Protein AF-A0A0Q0CBP8-F1 (afdb_monomer)

Mean predicted aligned error: 10.39 Å

Organism: NCBI:txid129140

Structure (mmCIF, N/CA/C/O backbone):
data_AF-A0A0Q0CBP8-F1
#
_entry.id   AF-A0A0Q0CBP8-F1
#
loop_
_atom_site.group_PDB
_atom_site.id
_atom_site.type_symbol
_atom_site.label_atom_id
_atom_site.label_alt_id
_atom_site.label_comp_id
_atom_site.label_asym_id
_atom_site.label_entity_id
_atom_site.label_seq_id
_atom_site.pdbx_PDB_ins_code
_atom_site.Cartn_x
_atom_site.Cartn_y
_atom_site.Cartn_z
_atom_site.occupancy
_atom_site.B_iso_or_equiv
_atom_site.auth_seq_id
_atom_site.auth_comp_id
_atom_site.auth_asym_id
_atom_site.auth_atom_id
_atom_site.pdbx_PDB_model_num
ATOM 1 N N . MET A 1 1 ? 24.064 19.572 -41.682 1.00 41.03 1 MET A N 1
ATOM 2 C CA . MET A 1 1 ? 24.869 20.683 -41.123 1.00 41.03 1 MET A CA 1
ATOM 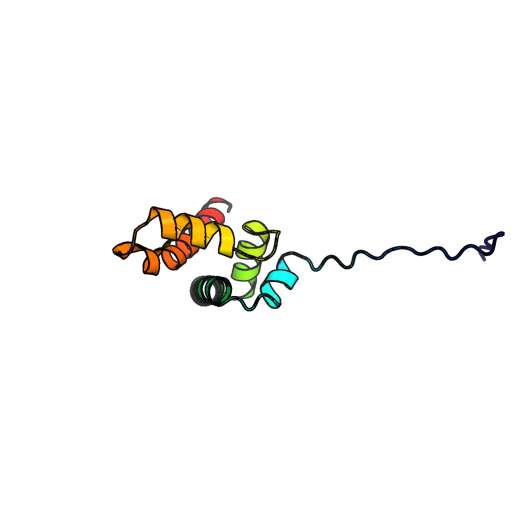3 C C . MET A 1 1 ? 23.919 21.820 -40.758 1.00 41.03 1 MET A C 1
ATOM 5 O O . MET A 1 1 ? 23.470 22.510 -41.660 1.00 41.03 1 MET A O 1
ATOM 9 N N . PHE A 1 2 ? 23.547 21.982 -39.482 1.00 44.31 2 PHE A N 1
ATOM 10 C CA . PHE A 1 2 ? 22.666 23.076 -39.038 1.00 44.31 2 PHE A CA 1
ATOM 11 C C . PHE A 1 2 ? 23.487 24.126 -38.279 1.00 44.31 2 PHE A C 1
ATOM 13 O O . PHE A 1 2 ? 24.047 23.837 -37.225 1.00 44.31 2 PHE A O 1
ATOM 20 N N . ARG A 1 3 ? 23.585 25.337 -38.844 1.00 50.22 3 ARG A N 1
ATOM 21 C CA . ARG A 1 3 ? 24.178 26.521 -38.204 1.00 50.22 3 ARG A CA 1
ATOM 22 C C . ARG A 1 3 ? 23.078 27.284 -37.470 1.00 50.22 3 ARG A C 1
ATOM 24 O O . ARG A 1 3 ? 22.137 27.745 -38.108 1.00 50.22 3 ARG A O 1
ATOM 31 N N . ILE A 1 4 ? 23.236 27.473 -36.163 1.00 60.03 4 ILE A N 1
ATOM 32 C CA . ILE A 1 4 ? 22.468 28.460 -35.397 1.00 60.03 4 ILE A CA 1
ATOM 33 C C . ILE A 1 4 ? 23.247 29.780 -35.373 1.00 60.03 4 ILE A C 1
ATOM 35 O O . ILE A 1 4 ? 24.423 29.818 -35.012 1.00 60.03 4 ILE A O 1
ATOM 39 N N . LYS A 1 5 ? 22.614 30.860 -35.837 1.00 59.44 5 LYS A N 1
ATOM 40 C CA . LYS A 1 5 ? 23.167 32.219 -35.820 1.00 59.44 5 LYS A CA 1
ATOM 41 C C . LYS A 1 5 ? 22.622 32.912 -34.569 1.00 59.44 5 LYS A C 1
ATOM 43 O O . LYS A 1 5 ? 21.438 33.214 -34.514 1.00 59.44 5 LYS A O 1
ATOM 48 N N . GLY A 1 6 ? 23.482 33.120 -33.576 1.00 53.09 6 GLY A N 1
ATOM 49 C CA . GLY A 1 6 ? 23.148 33.784 -32.312 1.00 53.09 6 GLY A CA 1
ATOM 50 C C . GLY A 1 6 ? 23.651 32.973 -31.124 1.00 53.09 6 GLY A C 1
ATOM 51 O O . GLY A 1 6 ? 23.127 31.900 -30.846 1.00 53.09 6 GLY A O 1
ATOM 52 N N . GLY A 1 7 ? 24.693 33.471 -30.455 1.00 54.03 7 GLY A N 1
ATOM 53 C CA . GLY A 1 7 ? 25.324 32.862 -29.280 1.00 54.03 7 GLY A CA 1
ATOM 54 C C . GLY A 1 7 ? 24.443 32.914 -28.033 1.00 54.03 7 GLY A C 1
ATOM 55 O O . GLY A 1 7 ? 24.782 33.581 -27.064 1.00 54.03 7 GLY A O 1
ATOM 56 N N . GLY A 1 8 ? 23.300 32.234 -28.072 1.00 56.25 8 GLY A N 1
ATOM 57 C CA . GLY A 1 8 ? 22.453 31.978 -26.916 1.00 56.25 8 GLY A CA 1
ATOM 58 C C . GLY A 1 8 ? 22.525 30.503 -26.549 1.00 56.25 8 GLY A C 1
ATOM 59 O O . GLY A 1 8 ? 22.195 29.641 -27.362 1.00 56.25 8 GLY A O 1
ATOM 60 N N . THR A 1 9 ? 22.959 30.202 -25.327 1.00 55.81 9 THR A N 1
ATOM 61 C CA . THR A 1 9 ? 22.929 28.844 -24.778 1.00 55.81 9 THR A CA 1
ATOM 62 C C . THR A 1 9 ? 21.481 28.360 -24.724 1.00 55.81 9 THR A C 1
ATOM 64 O O . THR A 1 9 ? 20.689 28.833 -23.910 1.00 55.81 9 THR A O 1
ATOM 67 N N . LEU A 1 10 ? 21.122 27.403 -25.582 1.00 55.56 10 LEU A N 1
ATOM 68 C CA . LEU A 1 10 ? 19.864 26.667 -25.476 1.00 55.56 10 LEU A CA 1
ATOM 69 C C . LEU A 1 10 ? 19.939 25.747 -24.252 1.00 55.56 10 LEU A C 1
ATOM 71 O O . LEU A 1 10 ? 20.314 24.580 -24.347 1.00 55.56 10 LEU A O 1
ATOM 75 N N . ALA A 1 11 ? 19.589 26.275 -23.082 1.00 59.75 11 ALA A N 1
ATOM 76 C CA . ALA A 1 11 ? 19.377 25.468 -21.892 1.00 59.75 11 ALA A CA 1
ATOM 77 C C . ALA A 1 11 ? 18.040 24.723 -22.034 1.00 59.75 11 ALA A C 1
ATOM 79 O O . ALA A 1 11 ? 16.976 25.233 -21.685 1.00 59.75 11 ALA A O 1
ATOM 80 N N . ARG A 1 12 ? 18.074 23.496 -22.565 1.00 53.78 12 ARG A N 1
ATOM 81 C CA . ARG A 1 12 ? 16.933 22.581 -22.459 1.00 53.78 12 ARG A CA 1
ATOM 82 C C . ARG A 1 12 ? 16.968 21.967 -21.063 1.00 53.78 12 ARG A C 1
ATOM 84 O O . ARG A 1 12 ? 17.774 21.081 -20.803 1.00 53.78 12 ARG A O 1
ATOM 91 N N . ILE A 1 13 ? 16.114 22.454 -20.162 1.00 57.94 13 ILE A N 1
ATOM 92 C CA . ILE A 1 13 ? 15.928 21.858 -18.834 1.00 57.94 13 ILE A CA 1
ATOM 93 C C . ILE A 1 13 ? 15.323 20.467 -19.045 1.00 57.94 13 ILE A C 1
ATOM 95 O O . ILE A 1 13 ? 14.113 20.315 -19.219 1.00 57.94 13 ILE A O 1
ATOM 99 N N . LEU A 1 14 ? 16.178 19.446 -19.069 1.00 51.31 14 LEU A N 1
ATOM 100 C CA . LEU A 1 14 ? 15.770 18.056 -18.929 1.00 51.31 14 LEU A CA 1
ATOM 101 C C . LEU A 1 14 ? 15.244 17.906 -17.506 1.00 51.31 14 LEU A C 1
ATOM 103 O O . LEU A 1 14 ? 16.004 17.731 -16.557 1.00 51.31 14 LEU A O 1
ATOM 107 N N . LYS A 1 15 ? 13.925 18.032 -17.352 1.00 51.91 15 LYS A N 1
ATOM 108 C CA . LYS A 1 15 ? 13.238 17.639 -16.127 1.00 51.91 15 LYS A CA 1
ATOM 109 C C . LYS A 1 15 ? 13.376 16.123 -16.045 1.00 51.91 15 LYS A C 1
ATOM 111 O O . LYS A 1 15 ? 12.523 15.399 -16.545 1.00 51.91 15 LYS A O 1
ATOM 116 N N . ASN A 1 16 ? 14.468 15.643 -15.461 1.00 49.03 16 ASN A N 1
ATOM 117 C CA . ASN A 1 16 ? 14.598 14.253 -15.048 1.00 49.03 16 ASN A CA 1
ATOM 118 C C . ASN A 1 16 ? 13.709 14.086 -13.805 1.00 49.03 16 ASN A C 1
ATOM 120 O O . ASN A 1 16 ? 14.185 13.949 -12.682 1.00 49.03 16 ASN A O 1
ATOM 124 N N . ALA A 1 17 ? 12.400 14.282 -13.988 1.00 51.94 17 ALA A N 1
ATOM 125 C CA . ALA A 1 17 ? 11.420 14.030 -12.956 1.00 51.94 17 ALA A CA 1
ATOM 126 C C . ALA A 1 17 ? 11.465 12.523 -12.757 1.00 51.94 17 ALA A C 1
ATOM 128 O O . ALA A 1 17 ? 11.013 11.776 -13.623 1.00 51.94 17 ALA A O 1
ATOM 129 N N . MET A 1 18 ? 12.116 12.094 -11.676 1.00 58.38 18 MET A N 1
ATOM 130 C CA . MET A 1 18 ? 12.140 10.693 -11.291 1.00 58.38 18 MET A CA 1
ATOM 131 C C . MET A 1 18 ? 10.704 10.187 -11.355 1.00 58.38 18 MET A C 1
ATOM 133 O O . MET A 1 18 ? 9.811 10.771 -10.737 1.00 58.38 18 MET A O 1
ATOM 137 N N . GLY A 1 19 ? 10.472 9.179 -12.195 1.00 67.00 19 GLY A N 1
ATOM 138 C CA . GLY A 1 19 ? 9.135 8.639 -12.368 1.00 67.00 19 GLY A CA 1
ATOM 139 C C . GLY A 1 19 ? 8.605 8.134 -11.023 1.00 67.00 19 GLY A C 1
ATOM 140 O O . GLY A 1 19 ? 9.398 7.815 -10.134 1.00 67.00 19 GLY A O 1
ATOM 141 N N . PRO A 1 20 ? 7.284 7.994 -10.856 1.00 66.88 20 PRO A N 1
ATOM 142 C CA . PRO A 1 20 ? 6.706 7.464 -9.621 1.00 66.88 20 PRO A CA 1
ATOM 143 C C . PRO A 1 20 ? 7.343 6.140 -9.161 1.00 66.88 20 PRO A C 1
ATOM 145 O O . PRO A 1 20 ? 7.512 5.916 -7.967 1.00 66.88 20 PRO A O 1
ATOM 148 N N . LEU A 1 21 ? 7.774 5.294 -10.105 1.00 68.06 21 LEU A N 1
ATOM 149 C CA . LEU A 1 21 ? 8.512 4.057 -9.830 1.00 68.06 21 LEU A CA 1
ATOM 150 C C . LEU A 1 21 ? 9.873 4.307 -9.150 1.00 68.06 21 LEU A C 1
ATOM 152 O O . LEU A 1 21 ? 10.214 3.628 -8.183 1.00 68.06 21 LEU A O 1
ATOM 156 N N . GLU A 1 22 ? 10.626 5.292 -9.640 1.00 67.62 22 GLU A N 1
ATOM 157 C CA . GLU A 1 22 ? 11.944 5.680 -9.121 1.00 67.62 22 GLU A CA 1
ATOM 158 C C . GLU A 1 22 ? 11.821 6.352 -7.748 1.00 67.62 22 GLU A C 1
ATOM 160 O O . GLU A 1 22 ? 12.621 6.096 -6.849 1.00 67.62 22 GLU A O 1
ATOM 165 N N . LEU A 1 23 ? 10.761 7.143 -7.536 1.00 78.12 23 LEU A N 1
ATOM 166 C CA . LEU A 1 23 ? 10.464 7.722 -6.223 1.00 7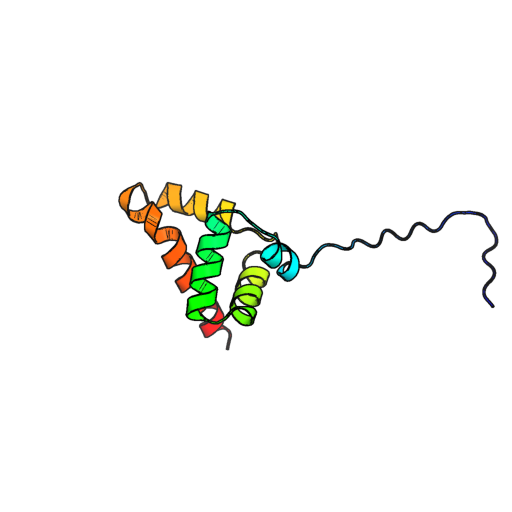8.12 23 LEU A CA 1
ATOM 167 C C . LEU A 1 23 ? 10.212 6.631 -5.170 1.00 78.12 23 LEU A C 1
ATOM 169 O O . LEU A 1 23 ? 10.750 6.706 -4.069 1.00 78.12 23 LEU A O 1
ATOM 173 N N . TRP A 1 24 ? 9.481 5.569 -5.521 1.00 79.44 24 TRP A N 1
ATOM 174 C CA . TRP A 1 24 ? 9.241 4.425 -4.629 1.00 79.44 24 TRP A CA 1
ATOM 175 C C . TRP A 1 24 ? 10.443 3.482 -4.467 1.00 79.44 24 TRP A C 1
ATOM 177 O O . TRP A 1 24 ? 10.509 2.713 -3.501 1.00 79.44 24 TRP A O 1
ATOM 187 N N . ALA A 1 25 ? 11.407 3.523 -5.388 1.00 66.25 25 ALA A N 1
ATOM 188 C CA . ALA A 1 25 ? 12.678 2.827 -5.223 1.00 66.25 25 ALA A CA 1
ATOM 189 C C . ALA A 1 25 ? 13.588 3.532 -4.198 1.00 66.25 25 ALA A C 1
ATOM 191 O O . ALA A 1 25 ? 14.308 2.847 -3.471 1.00 66.25 25 ALA A O 1
ATOM 192 N N . LEU A 1 26 ? 13.512 4.868 -4.110 1.00 67.56 26 LEU A N 1
ATOM 193 C CA . LEU A 1 26 ? 14.386 5.718 -3.287 1.00 67.56 26 LEU A CA 1
ATOM 194 C C . LEU A 1 26 ? 13.757 6.170 -1.954 1.00 67.56 26 LEU A C 1
ATOM 196 O O . LEU A 1 26 ? 14.473 6.544 -1.022 1.00 67.56 26 LEU A O 1
ATOM 200 N N . GLY A 1 27 ? 12.428 6.119 -1.836 1.00 66.62 27 GLY A N 1
ATOM 201 C CA . GLY A 1 27 ? 11.697 6.456 -0.615 1.00 66.62 27 GLY A CA 1
ATOM 202 C C . GLY A 1 27 ? 12.082 5.551 0.561 1.00 66.62 27 GLY A C 1
ATOM 203 O O . GLY A 1 27 ? 11.949 4.329 0.490 1.00 66.62 27 GLY A O 1
ATOM 204 N N . SER A 1 28 ? 12.561 6.163 1.649 1.00 70.06 28 SER A N 1
ATOM 205 C CA . SER A 1 28 ? 13.094 5.468 2.836 1.00 70.06 28 SER A CA 1
ATOM 206 C C . SER A 1 28 ? 12.294 5.723 4.119 1.00 70.06 28 SER A C 1
ATOM 208 O O . SER A 1 28 ? 12.742 5.350 5.201 1.00 70.06 28 SER A O 1
ATOM 210 N N . SER A 1 29 ? 11.114 6.348 4.032 1.00 84.81 29 SER A N 1
ATOM 211 C CA . SER A 1 29 ? 10.267 6.549 5.215 1.00 84.81 29 SER A CA 1
ATOM 212 C C . SER A 1 29 ? 9.875 5.197 5.848 1.00 84.81 29 SER A C 1
ATOM 214 O O . SER A 1 29 ? 9.625 4.236 5.107 1.00 84.81 29 SER A O 1
ATOM 216 N N . PRO A 1 30 ? 9.813 5.075 7.193 1.00 85.31 30 PRO A N 1
ATOM 217 C CA . PRO A 1 30 ? 9.420 3.837 7.867 1.00 85.31 30 PRO A CA 1
ATOM 218 C C . PRO A 1 30 ? 8.027 3.333 7.468 1.00 85.31 30 PRO A C 1
ATOM 220 O O . PRO A 1 30 ? 7.842 2.135 7.254 1.00 85.31 30 PRO A O 1
ATOM 223 N N . THR A 1 31 ? 7.051 4.232 7.326 1.00 87.69 31 THR A N 1
ATOM 224 C CA . THR A 1 31 ? 5.665 3.905 6.941 1.00 87.69 31 THR A CA 1
ATOM 225 C C . THR A 1 31 ? 5.579 3.446 5.490 1.00 87.69 31 THR A C 1
ATOM 227 O O . THR A 1 31 ? 4.967 2.413 5.209 1.00 87.69 31 THR A O 1
ATOM 230 N N . ASP A 1 32 ? 6.250 4.151 4.579 1.00 89.31 32 ASP A N 1
ATOM 231 C CA . ASP A 1 32 ? 6.340 3.765 3.167 1.00 89.31 32 ASP A CA 1
ATOM 232 C C . ASP A 1 32 ? 7.094 2.433 3.000 1.00 89.31 32 ASP A C 1
ATOM 234 O O . ASP A 1 32 ? 6.691 1.570 2.217 1.00 89.31 32 ASP A O 1
ATOM 238 N N . SER A 1 33 ? 8.148 2.209 3.791 1.00 89.06 33 SER A N 1
ATOM 239 C CA . SER A 1 33 ? 8.898 0.949 3.811 1.00 89.06 33 SER A CA 1
ATOM 240 C C . SER A 1 33 ? 8.055 -0.217 4.321 1.00 89.06 33 SER A C 1
ATOM 242 O O . SER A 1 33 ? 8.101 -1.293 3.724 1.00 89.06 33 SER A O 1
ATOM 244 N N . ALA A 1 34 ? 7.257 -0.011 5.372 1.00 91.19 34 ALA A N 1
ATOM 245 C CA . ALA A 1 34 ? 6.339 -1.020 5.892 1.00 91.19 34 ALA A CA 1
ATOM 246 C C . ALA A 1 34 ? 5.252 -1.380 4.867 1.00 91.19 34 ALA A C 1
ATOM 248 O O . ALA A 1 34 ? 5.023 -2.562 4.604 1.00 91.19 34 ALA A O 1
ATOM 249 N N . LEU A 1 35 ? 4.633 -0.381 4.227 1.00 91.81 35 LEU A N 1
ATOM 250 C CA . LEU A 1 35 ? 3.639 -0.607 3.173 1.00 91.81 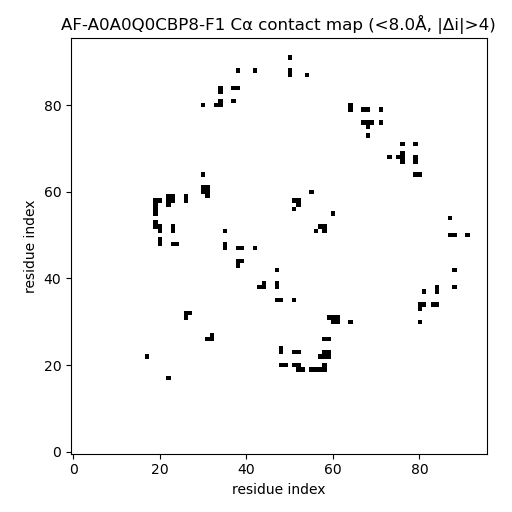35 LEU A CA 1
ATOM 251 C C . LEU A 1 35 ? 4.241 -1.376 1.989 1.00 91.81 35 LEU A C 1
ATOM 253 O O . LEU A 1 35 ? 3.667 -2.356 1.512 1.00 91.81 35 LEU A O 1
ATOM 257 N N . ARG A 1 36 ? 5.429 -0.961 1.539 1.00 91.44 36 ARG A N 1
ATOM 258 C CA . ARG A 1 36 ? 6.147 -1.595 0.431 1.00 91.44 36 ARG A CA 1
ATOM 259 C C . ARG A 1 36 ? 6.542 -3.035 0.750 1.00 91.44 36 ARG A C 1
ATOM 261 O O . ARG A 1 36 ? 6.377 -3.889 -0.111 1.00 91.44 36 ARG A O 1
ATOM 268 N N . ARG A 1 37 ? 7.004 -3.318 1.974 1.00 91.81 37 ARG A N 1
ATOM 269 C CA . ARG A 1 37 ? 7.321 -4.678 2.446 1.00 91.81 37 ARG A CA 1
ATOM 270 C C . ARG A 1 37 ? 6.100 -5.594 2.342 1.00 91.81 37 ARG A C 1
ATOM 272 O O . ARG A 1 37 ? 6.197 -6.653 1.738 1.00 91.81 37 ARG A O 1
ATOM 279 N N . LEU A 1 38 ? 4.950 -5.148 2.850 1.00 93.50 38 LEU A N 1
ATOM 280 C CA . LEU A 1 38 ? 3.706 -5.923 2.797 1.00 93.50 38 LEU A CA 1
ATOM 281 C C . LEU A 1 38 ? 3.267 -6.224 1.360 1.00 93.50 38 LEU A C 1
ATOM 283 O O . LEU A 1 38 ? 2.839 -7.335 1.063 1.00 93.50 38 LEU A O 1
ATOM 287 N N . LEU A 1 39 ? 3.397 -5.253 0.454 1.00 92.75 39 LEU A N 1
ATOM 288 C CA . LEU A 1 39 ? 3.082 -5.465 -0.958 1.00 92.75 39 LEU A CA 1
ATOM 289 C C . LEU A 1 39 ? 4.107 -6.375 -1.648 1.00 92.75 39 LEU A C 1
ATOM 291 O O . LEU A 1 39 ? 3.725 -7.195 -2.478 1.00 92.75 39 LEU A O 1
ATOM 295 N N . TYR A 1 40 ? 5.392 -6.265 -1.307 1.00 93.50 40 TYR A N 1
ATOM 296 C CA . TYR A 1 40 ? 6.437 -7.138 -1.849 1.00 93.50 40 TYR A CA 1
ATOM 297 C C . TYR A 1 40 ? 6.177 -8.596 -1.483 1.00 93.50 40 TYR A C 1
ATOM 299 O O . TYR A 1 40 ? 6.236 -9.449 -2.366 1.00 93.50 40 TYR A O 1
ATOM 307 N N . ASP A 1 41 ? 5.834 -8.854 -0.221 1.00 93.12 41 ASP A N 1
ATOM 308 C CA . ASP A 1 41 ? 5.533 -10.198 0.270 1.00 93.12 41 ASP A CA 1
ATOM 309 C C . ASP A 1 41 ? 4.247 -10.766 -0.365 1.00 93.12 41 ASP A C 1
ATOM 311 O O . ASP A 1 41 ? 4.140 -11.973 -0.562 1.00 93.12 41 ASP A O 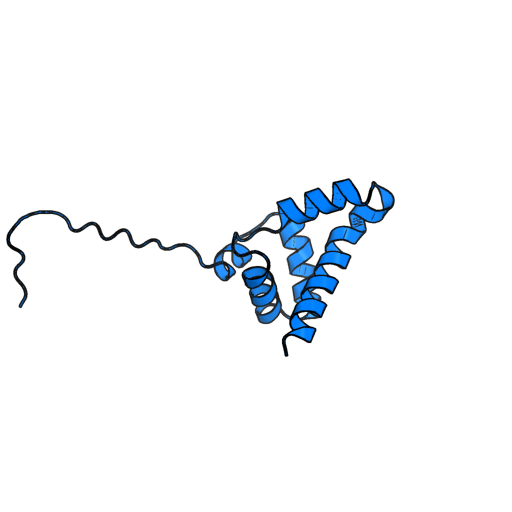1
ATOM 315 N N . ALA A 1 42 ? 3.282 -9.911 -0.728 1.00 92.19 42 ALA A N 1
ATOM 316 C CA . ALA A 1 42 ? 1.992 -10.340 -1.270 1.00 92.19 42 ALA A CA 1
ATOM 317 C C . ALA A 1 42 ? 1.958 -10.527 -2.799 1.00 92.19 42 ALA A C 1
ATOM 319 O O . ALA A 1 42 ? 1.292 -11.440 -3.282 1.00 92.19 42 ALA A O 1
ATOM 320 N N . VAL A 1 43 ? 2.611 -9.651 -3.575 1.00 91.12 43 VAL A N 1
ATOM 321 C CA . VAL A 1 43 ? 2.486 -9.623 -5.052 1.00 91.12 43 VAL A CA 1
ATOM 322 C C . VAL A 1 43 ? 3.822 -9.570 -5.800 1.00 91.12 43 VAL A C 1
ATOM 324 O O . VAL A 1 43 ? 3.842 -9.528 -7.032 1.00 91.12 43 VAL A O 1
ATOM 327 N N . GLY A 1 44 ? 4.943 -9.553 -5.078 1.00 90.94 44 GLY A N 1
ATOM 328 C CA . GLY A 1 44 ? 6.279 -9.415 -5.650 1.00 90.94 44 GLY A CA 1
ATOM 329 C C . GLY A 1 44 ? 6.678 -7.966 -5.957 1.00 90.94 44 GLY A C 1
ATOM 330 O O . GLY A 1 44 ? 5.854 -7.063 -6.112 1.00 90.94 44 GLY A O 1
ATOM 331 N N . GLY A 1 45 ? 7.990 -7.732 -6.050 1.00 88.19 45 GLY A N 1
ATOM 332 C CA . GLY A 1 45 ? 8.566 -6.383 -6.067 1.00 88.19 45 GLY A CA 1
ATOM 333 C C . GLY A 1 45 ? 8.155 -5.506 -7.255 1.00 88.19 45 GLY A C 1
ATOM 334 O O . GLY A 1 45 ? 7.854 -4.330 -7.065 1.00 88.19 45 GLY A O 1
ATOM 335 N N . ALA A 1 46 ? 8.124 -6.053 -8.474 1.00 87.06 46 ALA A N 1
ATOM 336 C CA . ALA A 1 46 ? 7.774 -5.283 -9.672 1.00 87.06 46 ALA A CA 1
ATOM 337 C C . ALA A 1 46 ? 6.301 -4.841 -9.651 1.00 87.06 46 ALA A 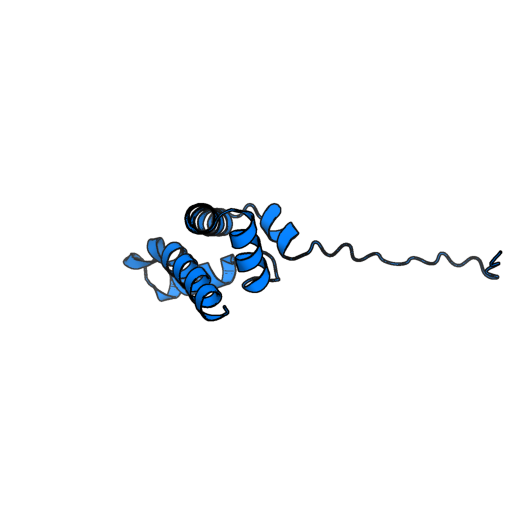C 1
ATOM 339 O O . ALA A 1 46 ? 6.006 -3.652 -9.782 1.00 87.06 46 ALA A O 1
ATOM 340 N N . THR A 1 47 ? 5.389 -5.782 -9.395 1.00 88.62 47 THR A N 1
ATOM 341 C CA . THR A 1 47 ? 3.946 -5.530 -9.282 1.00 88.62 47 THR A CA 1
ATOM 342 C C . THR A 1 47 ? 3.636 -4.556 -8.152 1.00 88.62 47 THR A C 1
ATOM 344 O O . THR A 1 47 ? 2.860 -3.622 -8.333 1.00 88.62 47 THR A O 1
ATOM 347 N N . ALA A 1 48 ? 4.285 -4.716 -6.999 1.00 91.00 48 ALA A N 1
ATOM 348 C CA . ALA A 1 48 ? 4.115 -3.812 -5.872 1.00 91.00 48 ALA A CA 1
ATOM 349 C C . ALA A 1 48 ? 4.529 -2.373 -6.204 1.00 91.00 48 ALA A C 1
ATOM 351 O O . ALA A 1 48 ? 3.797 -1.442 -5.877 1.00 91.00 48 ALA A O 1
ATOM 352 N N . ARG A 1 49 ? 5.664 -2.167 -6.890 1.00 88.38 49 ARG A N 1
ATOM 353 C CA . ARG A 1 49 ? 6.076 -0.821 -7.325 1.00 88.38 49 ARG A CA 1
ATOM 354 C C . ARG A 1 49 ? 5.099 -0.223 -8.331 1.00 88.38 49 ARG A C 1
ATOM 356 O O . ARG A 1 49 ? 4.833 0.967 -8.243 1.00 88.38 49 ARG A O 1
ATOM 363 N N . ALA A 1 50 ? 4.541 -1.025 -9.239 1.00 88.44 50 ALA A N 1
ATOM 364 C CA . ALA A 1 50 ? 3.513 -0.559 -10.170 1.00 88.44 50 ALA A CA 1
ATOM 365 C C . ALA A 1 50 ? 2.232 -0.122 -9.434 1.00 88.44 50 ALA A C 1
ATOM 367 O O . ALA A 1 50 ? 1.723 0.966 -9.689 1.00 88.44 50 ALA A O 1
ATOM 368 N N . ILE A 1 51 ? 1.761 -0.915 -8.463 1.00 91.06 51 ILE A N 1
ATOM 369 C CA . ILE A 1 51 ? 0.617 -0.564 -7.602 1.00 91.06 51 ILE A CA 1
ATOM 370 C C . ILE A 1 51 ? 0.874 0.757 -6.871 1.00 91.06 51 ILE A C 1
ATOM 372 O O . ILE A 1 51 ? 0.019 1.639 -6.856 1.00 91.06 51 ILE A O 1
ATOM 376 N N . LEU A 1 52 ? 2.054 0.897 -6.269 1.00 90.19 52 LEU A N 1
ATOM 377 C CA . LEU A 1 52 ? 2.428 2.083 -5.505 1.00 90.19 52 LEU A CA 1
ATOM 378 C C . LEU A 1 52 ? 2.585 3.324 -6.391 1.00 90.19 52 LEU A C 1
ATOM 380 O O . LEU A 1 52 ? 2.130 4.399 -6.013 1.00 90.19 52 LEU A O 1
ATOM 384 N N . ALA A 1 53 ? 3.176 3.176 -7.576 1.00 88.62 53 ALA A N 1
ATOM 385 C CA . ALA A 1 53 ? 3.327 4.243 -8.559 1.00 88.62 53 ALA A CA 1
ATOM 386 C C . ALA A 1 53 ? 1.974 4.756 -9.077 1.00 88.62 53 ALA A C 1
ATOM 388 O O . ALA A 1 53 ? 1.793 5.964 -9.224 1.00 88.62 53 ALA A O 1
ATOM 389 N N . GLU A 1 54 ? 1.023 3.853 -9.325 1.00 88.38 54 GLU A N 1
ATOM 390 C CA . GLU A 1 54 ? -0.333 4.200 -9.765 1.00 88.38 54 GLU A CA 1
ATOM 391 C C . GLU A 1 54 ? -1.160 4.840 -8.643 1.00 88.38 54 GLU A C 1
ATOM 393 O O . GLU A 1 54 ? -1.865 5.820 -8.873 1.00 88.38 54 GLU A O 1
ATOM 398 N N . ALA A 1 55 ? -1.069 4.309 -7.420 1.00 89.44 55 ALA A N 1
ATOM 399 C CA . ALA A 1 55 ? -1.828 4.817 -6.279 1.00 89.44 55 ALA A CA 1
ATOM 400 C C . ALA A 1 55 ? -1.257 6.128 -5.712 1.00 89.44 55 ALA A C 1
ATOM 402 O O . ALA A 1 55 ? -2.011 6.986 -5.252 1.00 89.44 55 ALA A O 1
ATOM 403 N N . PHE A 1 56 ? 0.067 6.286 -5.749 1.00 89.44 56 PHE A N 1
ATOM 404 C CA . PHE A 1 56 ? 0.797 7.406 -5.160 1.00 89.44 56 PHE A CA 1
ATOM 405 C C . PHE A 1 56 ? 1.823 7.955 -6.159 1.00 89.44 56 PHE A C 1
ATOM 407 O O . PHE A 1 56 ? 3.029 7.743 -5.993 1.00 89.44 56 PHE A O 1
ATOM 414 N N . PRO A 1 57 ? 1.382 8.723 -7.172 1.00 84.88 57 PRO A N 1
ATOM 415 C CA . PRO A 1 57 ? 2.277 9.284 -8.185 1.00 84.88 57 PRO A CA 1
ATOM 416 C C . PRO A 1 57 ? 3.315 10.261 -7.608 1.00 84.88 57 PRO A C 1
ATOM 418 O O . PRO A 1 57 ? 4.336 10.515 -8.236 1.00 84.88 57 PRO A O 1
ATOM 421 N N . GLN A 1 58 ? 3.080 10.795 -6.403 1.00 82.56 58 GLN A N 1
ATOM 422 C CA . GLN A 1 58 ? 4.032 11.657 -5.689 1.00 82.56 58 GLN A CA 1
ATOM 423 C C . GLN A 1 58 ? 5.128 10.877 -4.939 1.00 82.56 58 GLN A C 1
ATOM 425 O O . GLN A 1 58 ? 6.017 11.500 -4.369 1.00 82.56 58 GLN A O 1
ATOM 430 N N . GLY A 1 59 ? 5.078 9.538 -4.925 1.00 82.62 59 GLY A N 1
ATOM 431 C CA . GLY A 1 59 ? 6.131 8.700 -4.343 1.00 82.62 59 GLY A CA 1
ATOM 432 C C . GLY A 1 59 ? 6.041 8.445 -2.838 1.00 82.62 59 GLY A C 1
ATOM 433 O O . GLY A 1 59 ? 6.993 7.925 -2.269 1.00 82.62 59 GLY A O 1
ATOM 434 N N . THR A 1 60 ? 4.937 8.813 -2.183 1.00 84.38 60 THR A N 1
ATOM 435 C CA . THR A 1 60 ? 4.750 8.595 -0.740 1.00 84.38 60 THR A CA 1
ATOM 436 C C . THR A 1 60 ? 3.286 8.352 -0.383 1.00 84.38 60 THR A C 1
ATOM 438 O O . THR A 1 60 ? 2.384 8.954 -0.976 1.00 84.38 60 THR A O 1
ATOM 441 N N . ALA A 1 61 ? 3.052 7.487 0.606 1.00 89.44 61 ALA A N 1
ATOM 442 C CA . ALA A 1 61 ? 1.744 7.213 1.193 1.00 89.44 61 ALA A CA 1
ATOM 443 C C . ALA A 1 61 ? 1.573 7.843 2.589 1.00 89.44 61 ALA A C 1
ATOM 445 O O . ALA A 1 61 ? 0.490 7.744 3.173 1.00 89.44 61 ALA A O 1
ATOM 446 N N . GLU A 1 62 ? 2.595 8.528 3.117 1.00 89.31 62 GLU A N 1
ATOM 447 C CA . GLU A 1 62 ? 2.626 9.056 4.488 1.00 89.31 62 GLU A CA 1
ATOM 448 C C . GLU A 1 62 ? 1.399 9.890 4.849 1.00 89.31 62 GLU A C 1
ATOM 450 O O . GLU A 1 62 ? 0.779 9.664 5.886 1.00 89.31 62 GLU A O 1
ATOM 455 N N . LYS A 1 63 ? 1.003 10.825 3.977 1.00 89.50 63 LYS A N 1
ATOM 456 C CA . LYS A 1 63 ? -0.153 11.702 4.227 1.00 89.50 63 LYS A CA 1
ATOM 457 C C . LYS A 1 63 ? -1.447 10.909 4.408 1.00 89.50 63 LYS A C 1
ATOM 459 O O . LYS A 1 63 ? -2.241 11.227 5.290 1.00 89.50 63 LYS A O 1
ATOM 464 N N . LEU A 1 64 ? -1.658 9.882 3.583 1.00 90.50 64 LEU A N 1
ATOM 465 C CA . LEU A 1 64 ? -2.857 9.051 3.650 1.00 90.50 64 LEU A CA 1
ATOM 466 C C . LEU A 1 64 ? -2.826 8.138 4.879 1.00 90.50 64 LEU A C 1
ATOM 468 O O . LEU A 1 64 ? -3.836 8.013 5.569 1.00 90.50 64 LEU A O 1
ATOM 472 N N . ILE A 1 65 ? -1.673 7.529 5.168 1.00 90.25 65 ILE A N 1
ATOM 473 C CA . ILE A 1 65 ? -1.494 6.666 6.341 1.00 90.25 65 ILE A CA 1
ATOM 474 C C . ILE A 1 65 ? -1.721 7.474 7.623 1.00 90.25 65 ILE A C 1
ATOM 476 O O . ILE A 1 65 ? -2.512 7.055 8.462 1.00 90.25 65 ILE A O 1
ATOM 480 N N . ALA A 1 66 ? -1.119 8.659 7.739 1.00 89.44 66 ALA A N 1
ATOM 481 C CA . ALA A 1 66 ? -1.282 9.535 8.896 1.00 89.44 66 ALA A CA 1
ATOM 482 C C . ALA A 1 66 ? -2.738 9.992 9.080 1.00 89.44 66 ALA A C 1
ATOM 484 O O . ALA A 1 66 ? -3.242 10.028 10.202 1.00 89.44 66 ALA A O 1
ATOM 485 N N . LEU A 1 67 ? -3.439 10.313 7.984 1.00 90.50 67 LEU A N 1
ATOM 486 C CA . LEU A 1 67 ? -4.863 10.649 8.031 1.00 90.50 67 LEU A CA 1
ATOM 487 C C . LEU A 1 67 ? -5.691 9.477 8.572 1.00 90.50 67 LEU A C 1
ATOM 489 O O . LEU A 1 67 ? -6.516 9.668 9.463 1.00 90.50 67 LEU A O 1
ATOM 493 N N . ARG A 1 68 ? -5.446 8.262 8.071 1.00 89.56 68 ARG A N 1
ATOM 494 C CA . ARG A 1 68 ? -6.175 7.062 8.498 1.00 89.56 68 ARG A CA 1
ATOM 495 C C . ARG A 1 68 ? -5.849 6.658 9.934 1.00 89.56 68 ARG A C 1
ATOM 497 O O . ARG A 1 68 ? -6.755 6.265 10.653 1.00 89.56 68 ARG A O 1
ATOM 504 N N . GLN A 1 69 ? -4.604 6.805 10.380 1.00 90.12 69 GLN A N 1
ATOM 505 C CA . GLN A 1 69 ? -4.223 6.572 11.780 1.00 90.12 69 GLN A CA 1
ATOM 506 C C . GLN A 1 69 ? -4.968 7.513 12.729 1.00 90.12 69 GLN A C 1
ATOM 508 O O . GLN A 1 69 ? -5.519 7.065 13.729 1.00 90.12 69 GLN A O 1
ATOM 513 N N . LYS A 1 70 ? -5.088 8.799 12.373 1.00 88.62 70 LYS A N 1
ATOM 514 C CA . LYS A 1 7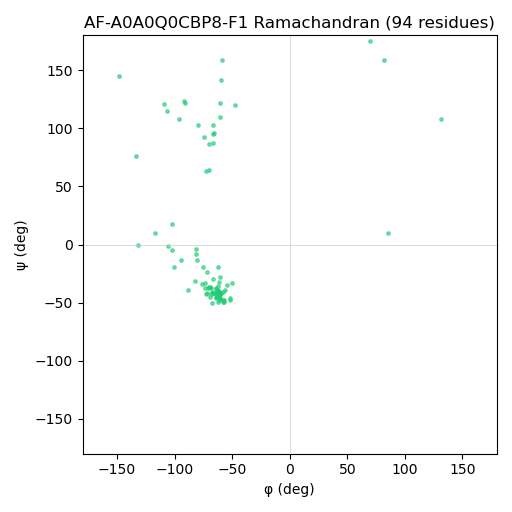0 ? -5.893 9.754 13.152 1.00 88.62 70 LYS A CA 1
ATOM 515 C C . LYS A 1 70 ? -7.376 9.376 13.214 1.00 88.62 70 LYS A C 1
ATOM 517 O O . LYS A 1 70 ? -8.024 9.664 14.212 1.00 88.62 70 LYS A O 1
ATOM 522 N N . GLN A 1 71 ? -7.910 8.757 12.162 1.00 87.31 71 GLN A N 1
ATOM 523 C CA . GLN A 1 71 ? -9.312 8.334 12.091 1.00 87.31 71 GLN A CA 1
ATOM 524 C C . GLN A 1 71 ? -9.582 6.994 12.792 1.00 87.31 71 GLN A C 1
ATOM 526 O O . GLN A 1 71 ? -10.679 6.795 13.300 1.00 87.31 71 GLN A O 1
ATOM 531 N N . ALA A 1 72 ? -8.606 6.085 12.817 1.00 82.50 72 ALA A N 1
ATOM 532 C CA . ALA A 1 72 ? -8.754 4.727 13.338 1.00 82.50 72 ALA A CA 1
ATOM 533 C C . ALA A 1 72 ? -8.665 4.632 14.877 1.00 82.50 72 ALA A C 1
ATOM 535 O O . ALA A 1 72 ? -9.021 3.607 15.449 1.00 82.50 72 ALA A O 1
ATOM 536 N N . GLY A 1 73 ? -8.202 5.683 15.562 1.00 76.62 73 GLY A N 1
ATOM 537 C CA . GLY A 1 73 ? -7.927 5.633 17.003 1.00 76.62 73 GLY A CA 1
ATOM 538 C C . GLY A 1 73 ? -6.711 4.756 17.350 1.00 76.62 73 GLY A C 1
ATOM 539 O O . GLY A 1 73 ? -6.097 4.128 16.482 1.00 76.62 73 GLY A O 1
ATOM 540 N N . GLU A 1 74 ? -6.313 4.728 18.626 1.00 68.38 74 GLU A N 1
ATOM 541 C CA . GLU A 1 74 ? -5.075 4.055 19.073 1.00 68.38 74 GLU A CA 1
ATOM 542 C C . GLU A 1 74 ? -5.075 2.538 18.818 1.00 68.38 74 GLU A C 1
ATOM 544 O O . GLU A 1 74 ? -4.040 1.980 18.456 1.00 68.38 74 GLU A O 1
ATOM 549 N N . ALA A 1 75 ? -6.229 1.876 18.939 1.00 65.62 75 ALA A N 1
ATOM 550 C CA . ALA A 1 75 ? -6.335 0.421 18.826 1.00 65.62 75 ALA A CA 1
ATOM 551 C C . ALA A 1 75 ? -6.093 -0.106 17.397 1.00 65.62 75 ALA A C 1
ATOM 553 O O . ALA A 1 75 ? -5.461 -1.147 17.223 1.00 65.62 75 ALA A O 1
ATOM 554 N N . ASP A 1 76 ? -6.538 0.625 16.369 1.00 71.69 76 ASP A N 1
ATOM 555 C CA . ASP A 1 76 ? -6.453 0.189 14.967 1.00 71.69 76 ASP A CA 1
ATOM 556 C C . ASP A 1 76 ? -5.310 0.847 14.181 1.00 71.69 76 ASP A C 1
ATOM 558 O O . ASP A 1 76 ? -5.024 0.456 13.045 1.00 71.69 76 ASP A O 1
ATOM 562 N N . SER A 1 77 ? -4.591 1.799 14.787 1.00 66.88 77 SER A N 1
ATOM 563 C CA . SER A 1 77 ? -3.476 2.524 14.156 1.00 66.88 77 SER A CA 1
ATOM 564 C C . SER A 1 77 ? -2.385 1.601 13.594 1.00 66.88 77 SER A C 1
ATOM 566 O O . SER A 1 77 ? -1.831 1.877 12.525 1.00 66.88 77 SER A O 1
ATOM 568 N N . ASN A 1 78 ? -2.122 0.471 14.261 1.00 70.00 78 ASN A N 1
ATOM 569 C CA . ASN A 1 78 ? -1.160 -0.537 13.800 1.00 70.00 78 ASN A CA 1
ATOM 570 C C . ASN A 1 78 ? -1.646 -1.333 12.581 1.00 70.00 78 ASN A C 1
ATOM 572 O O . ASN A 1 78 ? -0.832 -1.861 11.824 1.00 70.00 78 ASN A O 1
ATOM 576 N N . ASN A 1 79 ? -2.958 -1.418 12.363 1.00 88.75 79 ASN A N 1
ATOM 577 C CA . ASN A 1 79 ? -3.537 -2.221 11.289 1.00 88.75 79 ASN A CA 1
ATOM 578 C C . ASN A 1 79 ? -3.792 -1.407 10.011 1.00 88.75 79 ASN A C 1
ATOM 580 O O . ASN A 1 79 ? -3.975 -1.981 8.938 1.00 88.75 79 ASN A O 1
ATOM 584 N N . VAL A 1 80 ? -3.738 -0.070 10.092 1.00 91.94 80 VAL A N 1
ATOM 585 C CA . VAL A 1 80 ? -3.983 0.849 8.966 1.00 91.94 80 VA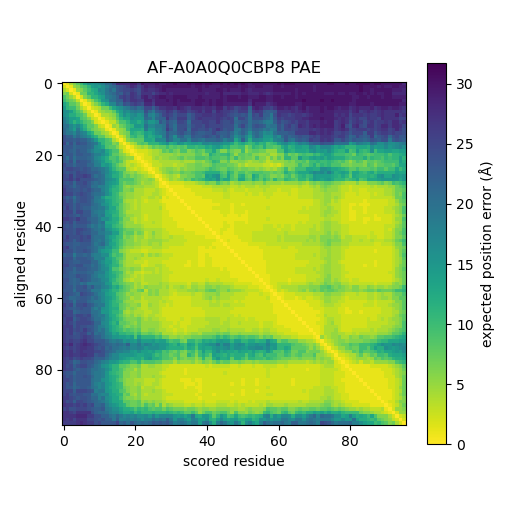L A CA 1
ATOM 586 C C . VAL A 1 80 ? -3.147 0.500 7.735 1.00 91.94 80 VAL A C 1
ATOM 588 O O . VAL A 1 80 ? -3.680 0.450 6.627 1.00 91.94 80 VAL A O 1
ATOM 591 N N . ILE A 1 81 ? -1.851 0.229 7.916 1.00 91.81 81 ILE A N 1
ATOM 592 C CA . ILE A 1 81 ? -0.934 -0.061 6.803 1.00 91.81 81 ILE A CA 1
ATOM 593 C C . ILE A 1 81 ? -1.313 -1.385 6.128 1.00 91.81 81 ILE A C 1
ATOM 595 O O . ILE A 1 81 ? -1.344 -1.475 4.901 1.00 91.81 81 ILE A O 1
ATOM 599 N N . ARG A 1 82 ? -1.659 -2.406 6.919 1.00 92.56 82 ARG A N 1
ATOM 600 C CA . ARG A 1 82 ? -2.051 -3.724 6.408 1.00 92.56 82 ARG A CA 1
ATOM 601 C C . ARG A 1 82 ? -3.390 -3.676 5.680 1.00 92.56 82 ARG A C 1
ATOM 603 O O . ARG A 1 82 ? -3.521 -4.248 4.599 1.00 92.56 82 ARG A O 1
ATOM 610 N N . THR A 1 83 ? -4.360 -2.955 6.231 1.00 93.00 83 THR A N 1
ATOM 611 C CA . THR A 1 83 ? -5.654 -2.722 5.584 1.00 93.00 83 THR A CA 1
ATOM 612 C C . THR A 1 83 ? -5.481 -1.973 4.265 1.00 93.00 83 THR A C 1
ATOM 614 O O . THR A 1 83 ? -6.044 -2.390 3.255 1.00 93.00 83 THR A O 1
ATOM 617 N N . LEU A 1 84 ? -4.642 -0.931 4.243 1.00 93.69 84 LEU A N 1
ATOM 618 C CA . LEU A 1 84 ? -4.319 -0.190 3.024 1.00 93.69 84 LEU A CA 1
ATOM 619 C C . LEU A 1 84 ? -3.641 -1.084 1.974 1.00 93.69 84 LEU A C 1
ATOM 621 O O . LEU A 1 84 ? -4.033 -1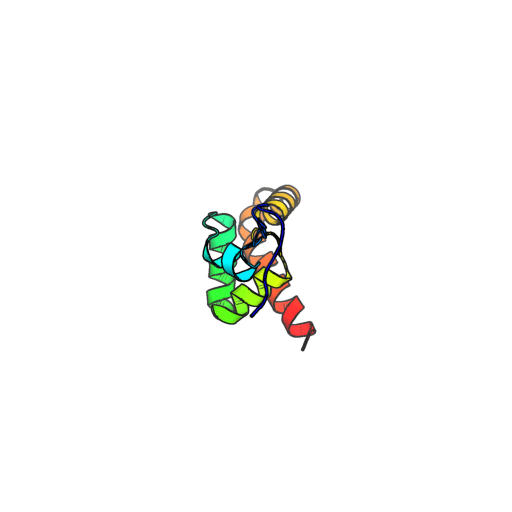.050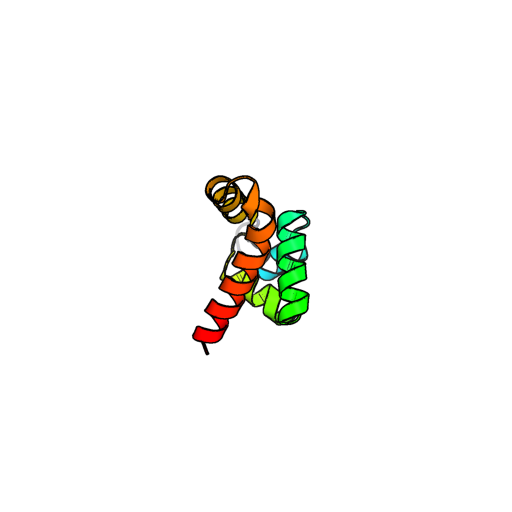 0.812 1.00 93.69 84 LEU A O 1
ATOM 625 N N . ALA A 1 85 ? -2.674 -1.920 2.361 1.00 93.38 85 ALA A N 1
ATOM 626 C CA . ALA A 1 85 ? -2.019 -2.850 1.437 1.00 93.38 85 ALA A CA 1
ATOM 627 C C . ALA A 1 85 ? -3.033 -3.794 0.768 1.00 93.38 85 ALA A C 1
ATOM 629 O O . ALA A 1 85 ? -3.054 -3.929 -0.456 1.00 93.38 85 ALA A O 1
ATOM 630 N N . ASN A 1 86 ? -3.926 -4.392 1.562 1.00 93.31 86 ASN A N 1
ATOM 631 C CA . ASN A 1 86 ? -4.975 -5.278 1.057 1.00 93.31 86 ASN A CA 1
ATOM 632 C C . ASN A 1 86 ? -5.952 -4.552 0.121 1.00 93.31 86 ASN A C 1
ATOM 634 O O . ASN A 1 86 ? -6.377 -5.119 -0.885 1.00 93.31 86 ASN A O 1
ATOM 638 N N . GLU A 1 87 ? -6.311 -3.307 0.434 1.00 93.31 87 GLU A N 1
ATOM 639 C CA . GLU A 1 87 ? -7.170 -2.471 -0.409 1.00 93.31 87 GLU A CA 1
ATOM 640 C C . GLU A 1 87 ? -6.529 -2.201 -1.776 1.00 93.31 87 GLU A C 1
ATOM 642 O O . GLU A 1 87 ? -7.191 -2.348 -2.804 1.00 93.31 87 GLU A O 1
ATOM 647 N N . LEU A 1 88 ? -5.234 -1.874 -1.805 1.00 93.19 88 LEU A N 1
ATOM 648 C CA . LEU A 1 88 ? -4.495 -1.619 -3.043 1.00 93.19 88 LEU A CA 1
ATOM 649 C C . LEU A 1 88 ? -4.404 -2.865 -3.932 1.00 93.19 88 LEU A C 1
ATOM 651 O O . LEU A 1 88 ? -4.619 -2.775 -5.142 1.00 93.19 88 LEU A O 1
ATOM 655 N N . ILE A 1 89 ? -4.145 -4.032 -3.334 1.00 91.88 89 ILE A N 1
ATOM 656 C CA . ILE A 1 89 ? -4.123 -5.314 -4.054 1.00 91.88 89 ILE A CA 1
ATOM 657 C C . ILE A 1 89 ? -5.505 -5.612 -4.636 1.00 91.88 89 ILE A C 1
ATOM 659 O O . ILE A 1 89 ? -5.625 -5.888 -5.830 1.00 91.88 89 ILE A O 1
ATOM 663 N N . LYS A 1 90 ? -6.559 -5.503 -3.814 1.00 91.31 90 LYS A N 1
ATOM 664 C CA . LYS A 1 90 ? -7.943 -5.722 -4.255 1.00 91.31 90 LYS A CA 1
ATOM 665 C C . LYS A 1 90 ? -8.304 -4.796 -5.408 1.00 91.31 90 LYS A C 1
ATOM 667 O O . LYS A 1 90 ? -8.782 -5.269 -6.432 1.00 91.31 90 LYS A O 1
ATOM 672 N N . ARG A 1 91 ? -8.030 -3.495 -5.277 1.00 88.88 91 ARG A N 1
ATOM 673 C CA . ARG A 1 91 ? -8.332 -2.498 -6.311 1.00 88.88 91 ARG A CA 1
ATOM 674 C C . ARG A 1 91 ? -7.694 -2.858 -7.650 1.00 88.88 91 ARG A C 1
ATOM 676 O O . ARG A 1 91 ? -8.351 -2.692 -8.669 1.00 88.88 91 ARG A O 1
ATOM 683 N N . ARG A 1 92 ? -6.462 -3.375 -7.670 1.00 82.31 92 ARG A N 1
ATOM 684 C CA . ARG A 1 92 ? -5.832 -3.822 -8.921 1.00 82.31 92 ARG A CA 1
ATOM 685 C C . ARG A 1 92 ? -6.412 -5.132 -9.452 1.00 82.31 92 ARG A C 1
ATOM 687 O O . ARG A 1 92 ? -6.585 -5.246 -10.656 1.00 82.31 92 ARG A O 1
ATOM 694 N N . GLY A 1 93 ? -6.758 -6.075 -8.574 1.00 74.69 93 GLY A N 1
ATOM 695 C CA . GLY A 1 93 ? -7.429 -7.323 -8.954 1.00 74.69 93 GLY A CA 1
ATOM 696 C C . GLY A 1 93 ? -8.796 -7.118 -9.621 1.00 74.69 93 GLY A C 1
ATOM 697 O O . GLY A 1 93 ? -9.178 -7.928 -10.452 1.00 74.69 93 GLY A O 1
ATOM 698 N N . TYR A 1 94 ? -9.497 -6.020 -9.313 1.00 61.78 94 TYR A N 1
ATOM 699 C CA . TYR A 1 94 ? -10.736 -5.615 -9.998 1.00 61.78 94 TYR A CA 1
ATOM 700 C C . TYR A 1 94 ? -10.516 -4.870 -11.330 1.00 61.78 94 TYR A C 1
ATOM 702 O O . TYR A 1 94 ? -11.490 -4.572 -12.013 1.00 61.78 94 TYR A O 1
ATOM 710 N N . ASN A 1 95 ? -9.274 -4.513 -11.678 1.00 56.53 95 ASN A N 1
ATOM 711 C CA . ASN A 1 95 ? -8.918 -3.817 -12.925 1.00 56.53 95 ASN A CA 1
ATOM 712 C C . ASN A 1 95 ? -8.305 -4.764 -13.986 1.00 56.53 95 ASN A C 1
ATOM 714 O O . ASN A 1 95 ? -7.641 -4.292 -14.909 1.00 56.53 95 ASN A O 1
ATOM 718 N N . LEU A 1 96 ? -8.491 -6.081 -13.832 1.00 49.66 96 LEU A N 1
ATOM 719 C CA . LEU A 1 96 ? -8.149 -7.131 -14.804 1.00 49.66 96 LEU A CA 1
ATOM 720 C C . LEU A 1 96 ? -9.424 -7.638 -15.483 1.00 49.66 96 LEU A C 1
ATOM 722 O O . LEU A 1 96 ? -9.338 -7.947 -16.690 1.00 49.66 96 LEU A O 1
#

Radius of gyration: 19.47 Å; Cα contacts (8 Å, |Δi|>4): 72; chains: 1; bounding box: 36×44×60 Å

Foldseek 3Di:
DDDDDDPDPPPPPPPPVPWLLSLLVPDDDPLSVLLQVLLCVVPNNVVSSVLRCVVPRVSDCVVVLVVVLVVVPPVCNVVSSVVVSVVSVVVVVVVD

Sequence (96 aa):
MFRIKGGGTLARILKNAMGPLELWALGSSPTDSALRRLLYDAVGGATARAILAEAFPQGTAEKLIALRQKQAGEADSNNVIRTLANELIKRRGYNL

pLDDT: mean 78.36, std 15.31, range [41.03, 93.69]

Secondary structure (DSSP, 8-state):
-----S-------------HHHHHHH---HHHHHHHHHHHHHH-HHHHHHHHHHH-TTS--HHHHHHHHHHHHHHHTTTHHHHHHHHHHHHHHTT-

Solvent-accessible surface area (backbone atoms only — not comparable to full-atom values): 5783 Å² total; per-residue (Å²): 139,87,84,81,89,68,102,65,86,81,79,76,81,77,77,80,68,68,47,27,53,52,33,54,71,68,52,76,51,71,66,48,43,52,38,49,48,56,29,30,78,72,62,34,62,69,55,30,40,51,54,45,22,72,77,25,59,86,29,63,52,56,72,60,52,54,54,47,30,71,72,50,40,85,86,41,39,82,47,46,54,60,54,50,42,53,49,56,53,51,58,52,67,75,74,113